Protein AF-A0A6S6RVC5-F1 (afdb_monomer)

Solvent-accessible surface area (backbone atoms only — not comparable to full-atom values): 4639 Å² total; per-residue (Å²): 136,82,78,93,64,77,73,44,80,42,75,57,94,90,38,83,40,83,42,65,57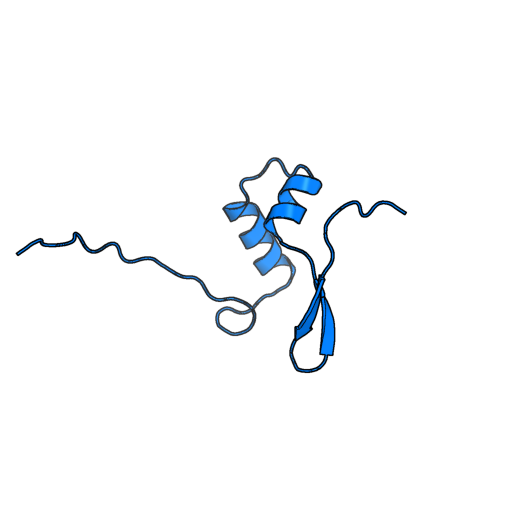,69,68,61,50,44,59,74,69,64,56,92,58,61,63,77,61,49,54,56,47,51,39,57,78,69,67,59,45,80,81,76,72,45,80,86,87,77,84,77,84,70,84,81,78,83,127

Nearest PDB structures (foldseek):
  4uce-assembly2_B  TM=3.222E-01  e=1.013E+00  Human respiratory syncytial virus A2

Secondary structure (DSSP, 8-state):
---SS-EEEEEETTEEEEEE-HHHHHHHTT-SS-HHHHHHHHHHHTTPPBTTTB-------------

Mean predicted aligned error: 6.85 Å

pLDDT: mean 88.88, std 10.35, range [55.06, 96.94]

Structure (mmCIF, N/CA/C/O backbone):
data_AF-A0A6S6RVC5-F1
#
_entry.id   AF-A0A6S6RVC5-F1
#
loop_
_atom_site.group_PDB
_atom_site.id
_atom_site.type_symbol
_atom_site.label_atom_id
_atom_site.label_alt_id
_atom_site.label_comp_id
_atom_site.label_asym_id
_atom_site.label_entity_id
_atom_site.label_seq_id
_atom_site.pdbx_PDB_ins_code
_atom_site.Cartn_x
_atom_site.Cartn_y
_atom_site.Cartn_z
_atom_site.occupancy
_atom_site.B_iso_or_equiv
_atom_site.auth_seq_id
_atom_site.auth_comp_id
_atom_site.auth_asym_id
_atom_site.auth_atom_id
_atom_site.pdbx_PDB_model_num
ATOM 1 N N . MET A 1 1 ? -25.691 6.559 -0.403 1.00 55.06 1 MET A N 1
ATOM 2 C CA . MET A 1 1 ? -24.690 5.504 -0.135 1.00 55.06 1 MET A CA 1
ATOM 3 C C . MET A 1 1 ? -23.517 6.202 0.535 1.00 55.06 1 MET A C 1
ATOM 5 O O . MET A 1 1 ? -23.171 7.278 0.067 1.00 55.06 1 MET A O 1
ATOM 9 N N . LYS A 1 2 ? -23.033 5.720 1.683 1.00 70.81 2 LYS A N 1
ATOM 10 C CA . LYS A 1 2 ? -21.921 6.359 2.400 1.00 70.81 2 LYS A CA 1
ATOM 11 C C . LYS A 1 2 ? -20.676 5.527 2.147 1.00 70.81 2 LYS A C 1
ATOM 13 O O . LYS A 1 2 ? -20.691 4.337 2.452 1.00 70.81 2 LYS A O 1
ATOM 18 N N . ASP A 1 3 ? -19.652 6.145 1.582 1.00 78.38 3 ASP A N 1
ATOM 19 C CA . ASP A 1 3 ? -18.403 5.451 1.303 1.00 78.38 3 ASP A CA 1
ATOM 20 C C . ASP A 1 3 ? -17.693 5.130 2.620 1.00 78.38 3 ASP A C 1
ATOM 22 O O . ASP A 1 3 ? -17.569 5.980 3.506 1.00 78.38 3 ASP A O 1
ATOM 26 N N . LEU A 1 4 ? -17.291 3.865 2.768 1.00 88.88 4 LEU A N 1
ATOM 27 C CA . LEU A 1 4 ? -16.625 3.347 3.968 1.00 88.88 4 LEU A CA 1
ATOM 28 C C . LEU A 1 4 ? -15.183 3.862 4.083 1.00 88.88 4 LEU A C 1
ATOM 30 O O . LEU A 1 4 ? -14.668 4.047 5.181 1.00 88.88 4 LEU A O 1
ATOM 34 N N . ILE A 1 5 ? -14.557 4.117 2.935 1.00 93.62 5 ILE A N 1
ATOM 35 C CA . ILE A 1 5 ? -13.230 4.700 2.775 1.00 93.62 5 ILE A CA 1
ATOM 36 C C . ILE A 1 5 ? -13.207 5.493 1.465 1.00 93.62 5 ILE A C 1
ATOM 38 O O . ILE A 1 5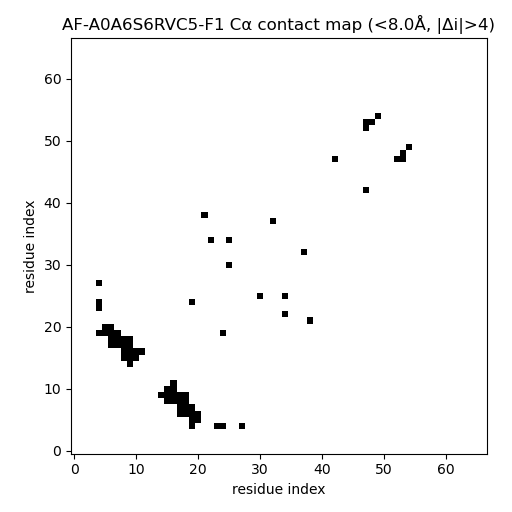 ? -13.936 5.165 0.530 1.00 93.62 5 ILE A O 1
ATOM 42 N N . ASN A 1 6 ? -12.372 6.529 1.390 1.00 93.69 6 ASN A N 1
ATOM 43 C CA . ASN A 1 6 ? -12.192 7.307 0.169 1.00 93.69 6 ASN A CA 1
ATOM 44 C C . ASN A 1 6 ? -11.572 6.445 -0.948 1.00 93.69 6 ASN A C 1
ATOM 46 O O . ASN A 1 6 ? -10.459 5.934 -0.791 1.00 93.69 6 ASN A O 1
ATOM 50 N N . ILE A 1 7 ? -12.283 6.311 -2.071 1.00 94.31 7 ILE A N 1
ATOM 51 C CA . ILE A 1 7 ? -11.803 5.650 -3.290 1.00 94.31 7 ILE A CA 1
ATOM 52 C C . ILE A 1 7 ? -11.592 6.717 -4.365 1.00 94.31 7 ILE A C 1
ATOM 54 O O . ILE A 1 7 ? -12.508 7.455 -4.718 1.00 94.31 7 ILE A O 1
ATOM 58 N N . GLU A 1 8 ? -10.384 6.778 -4.918 1.00 94.62 8 GLU A N 1
ATOM 59 C CA . GLU A 1 8 ? -10.004 7.711 -5.978 1.00 94.62 8 GLU A CA 1
ATOM 60 C C . GLU A 1 8 ? -9.751 6.959 -7.282 1.00 94.62 8 GLU A C 1
ATOM 62 O O . GLU A 1 8 ? -9.048 5.949 -7.298 1.00 94.62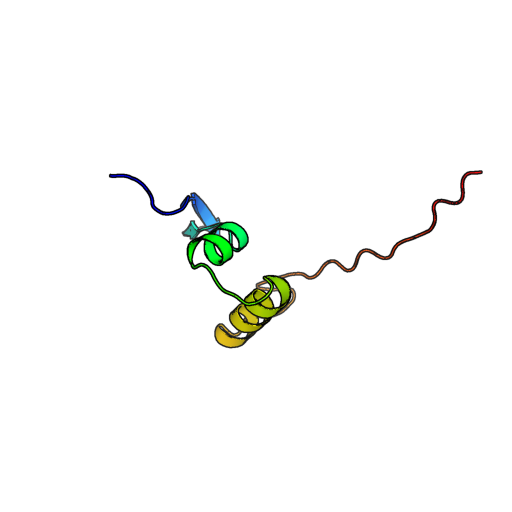 8 GLU A O 1
ATOM 67 N N . THR A 1 9 ? -10.242 7.477 -8.405 1.00 96.50 9 THR A N 1
ATOM 68 C CA . THR A 1 9 ? -9.835 6.970 -9.724 1.00 96.50 9 THR A CA 1
ATOM 69 C C . THR A 1 9 ? -8.532 7.644 -10.149 1.00 96.50 9 THR A C 1
ATOM 71 O O . THR A 1 9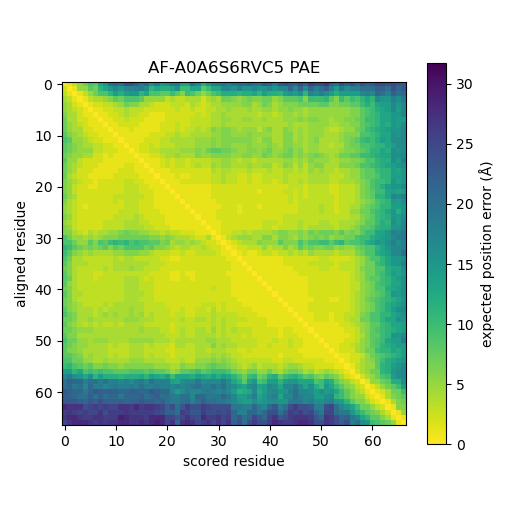 ? -8.459 8.872 -10.186 1.00 96.50 9 THR A O 1
ATOM 74 N N . LYS A 1 10 ? -7.501 6.861 -10.487 1.00 95.62 10 LYS A N 1
ATOM 75 C CA . LYS A 1 10 ? -6.215 7.363 -11.001 1.00 95.62 10 LYS A CA 1
ATOM 76 C C . LYS A 1 10 ? -5.838 6.692 -12.310 1.00 95.62 10 LYS A C 1
ATOM 78 O O . LYS A 1 10 ? -6.135 5.521 -12.513 1.00 95.62 10 LYS A O 1
ATOM 83 N N . SER A 1 11 ? -5.155 7.440 -13.175 1.00 95.75 11 SER A N 1
ATOM 84 C CA . SER A 1 11 ? -4.523 6.881 -14.370 1.00 95.75 11 SER A CA 1
ATOM 85 C C . SER A 1 11 ? -3.174 6.272 -13.991 1.00 95.75 11 SER A C 1
ATOM 87 O O . SER A 1 11 ? -2.302 6.969 -13.468 1.00 95.75 11 SER A O 1
ATOM 89 N N . ILE A 1 12 ? -3.014 4.972 -14.218 1.00 91.75 12 ILE A N 1
ATOM 90 C CA . ILE A 1 12 ? -1.767 4.230 -14.022 1.00 91.75 12 ILE A CA 1
ATOM 91 C C . ILE A 1 12 ? -1.525 3.442 -15.305 1.00 91.75 12 ILE A C 1
ATOM 93 O O . ILE A 1 12 ? -2.354 2.617 -15.679 1.00 91.75 12 ILE A O 1
ATOM 97 N N . ASN A 1 13 ? -0.393 3.690 -15.971 1.00 90.94 13 ASN A N 1
ATOM 98 C CA . ASN A 1 13 ? -0.079 3.108 -17.284 1.00 90.94 13 ASN A CA 1
ATOM 99 C C . ASN A 1 13 ? -1.219 3.311 -18.304 1.00 90.94 13 ASN A C 1
ATOM 101 O O . ASN A 1 13 ? -1.636 2.361 -18.959 1.00 90.94 13 ASN A O 1
ATOM 105 N N . ASP A 1 14 ? -1.765 4.532 -18.367 1.00 93.56 14 ASP A N 1
ATOM 106 C CA . ASP A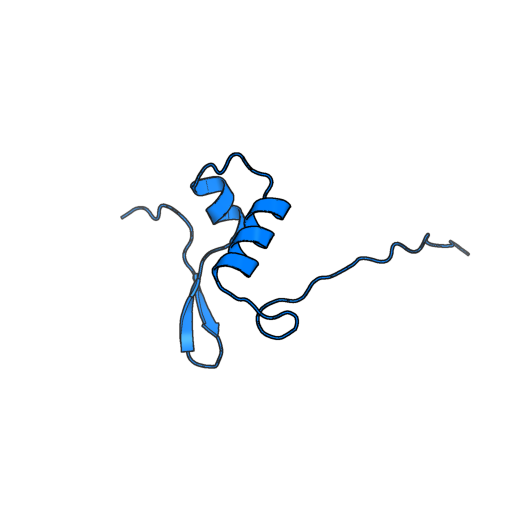 1 14 ? -2.874 4.930 -19.251 1.00 93.56 14 ASP A CA 1
ATOM 107 C C . ASP A 1 14 ? -4.202 4.181 -19.034 1.00 93.56 14 ASP A C 1
ATOM 109 O O . ASP A 1 14 ? -5.142 4.310 -19.818 1.00 93.56 14 ASP A O 1
ATOM 113 N N . VAL A 1 15 ? -4.320 3.442 -17.928 1.00 96.19 15 VAL A N 1
ATOM 114 C CA . VAL A 1 15 ? -5.553 2.776 -17.506 1.00 96.19 15 VAL A CA 1
ATOM 115 C C . VAL A 1 15 ? -6.114 3.487 -16.282 1.00 96.19 15 VAL A C 1
ATOM 117 O O . VAL A 1 15 ? -5.395 3.757 -15.319 1.00 96.19 15 VAL A O 1
ATOM 120 N N . LEU A 1 16 ? -7.418 3.772 -16.294 1.00 96.94 16 LEU A N 1
ATOM 121 C CA . LEU A 1 16 ? -8.123 4.282 -15.120 1.00 96.94 16 LEU A CA 1
ATOM 122 C C . LEU A 1 16 ? -8.377 3.143 -14.130 1.00 96.94 16 LEU A C 1
ATOM 124 O O . LEU A 1 16 ? -9.070 2.176 -14.441 1.00 96.94 16 LEU A O 1
ATOM 128 N N . ILE A 1 17 ? -7.820 3.272 -12.930 1.00 95.75 17 ILE A N 1
ATOM 129 C CA . ILE A 1 17 ? -7.888 2.272 -11.866 1.00 95.75 17 ILE A CA 1
ATOM 130 C C . ILE A 1 17 ? -8.449 2.931 -10.606 1.00 95.75 17 ILE A C 1
ATOM 132 O O . ILE A 1 17 ? -8.093 4.060 -10.266 1.00 95.75 17 ILE A O 1
ATOM 136 N N . GLN A 1 18 ? -9.318 2.214 -9.896 1.00 95.19 18 GLN A N 1
ATOM 137 C CA . GLN A 1 18 ? -9.766 2.619 -8.566 1.00 95.19 18 GLN A CA 1
ATOM 138 C C . GLN A 1 18 ? -8.663 2.354 -7.541 1.00 95.19 18 GLN A C 1
ATOM 140 O O . GLN A 1 18 ? -8.114 1.256 -7.455 1.00 95.19 18 GLN A O 1
ATOM 145 N N . THR A 1 19 ? -8.340 3.368 -6.755 1.00 94.62 19 THR A N 1
ATOM 146 C CA . THR A 1 19 ? -7.236 3.377 -5.799 1.00 94.62 19 THR A CA 1
ATOM 147 C C . THR A 1 19 ? -7.719 3.853 -4.438 1.00 94.62 19 THR A C 1
ATOM 149 O O . THR A 1 19 ? -8.718 4.559 -4.331 1.00 94.62 19 THR A O 1
ATOM 152 N N . VAL A 1 20 ? -6.996 3.475 -3.389 1.00 94.81 20 VAL A N 1
ATOM 153 C CA . VAL A 1 20 ? -7.230 3.943 -2.019 1.00 94.81 20 VAL A CA 1
ATOM 154 C C . VAL A 1 20 ? -5.907 4.352 -1.393 1.00 94.81 20 VAL A C 1
ATOM 156 O O . VAL A 1 20 ? -4.841 3.856 -1.776 1.00 94.81 20 VAL A O 1
ATOM 159 N N . ASN A 1 21 ? -5.955 5.234 -0.399 1.00 94.31 21 ASN A N 1
ATOM 160 C CA . ASN A 1 21 ? -4.783 5.513 0.416 1.00 94.31 21 ASN A CA 1
ATOM 161 C C . ASN A 1 21 ? -4.486 4.305 1.318 1.00 94.31 21 ASN A C 1
ATOM 163 O O . ASN A 1 21 ? -5.338 3.853 2.079 1.00 94.31 21 ASN A O 1
ATOM 167 N N . ALA A 1 22 ? -3.259 3.786 1.254 1.00 93.56 22 ALA A N 1
ATOM 168 C CA . ALA A 1 22 ? -2.873 2.606 2.024 1.00 93.56 22 ALA A CA 1
ATOM 169 C C . ALA A 1 22 ? -2.939 2.821 3.548 1.00 93.56 22 ALA A C 1
ATOM 171 O O . ALA A 1 22 ? -3.196 1.866 4.272 1.00 93.56 22 ALA A O 1
ATOM 172 N N . ARG A 1 23 ? -2.697 4.043 4.046 1.00 93.31 23 ARG A N 1
ATOM 173 C CA . ARG A 1 23 ? -2.779 4.352 5.485 1.00 93.31 23 ARG A CA 1
ATOM 174 C C . ARG A 1 23 ? -4.218 4.400 5.962 1.00 93.31 23 ARG A C 1
ATOM 176 O O . ARG A 1 23 ? -4.516 3.865 7.022 1.00 93.31 23 ARG A O 1
ATOM 183 N N . ASP A 1 24 ? -5.088 4.992 5.155 1.00 94.31 24 ASP A N 1
ATOM 184 C CA . ASP A 1 24 ? -6.514 5.041 5.462 1.00 94.31 24 ASP A CA 1
ATOM 185 C C . ASP A 1 24 ? -7.094 3.623 5.440 1.00 94.31 24 ASP A C 1
ATOM 187 O O . ASP A 1 24 ? -7.896 3.278 6.300 1.00 94.31 24 ASP A O 1
ATOM 191 N N . LEU A 1 25 ? -6.628 2.768 4.519 1.00 94.38 25 LEU A N 1
ATOM 192 C CA . LEU A 1 25 ? -7.031 1.363 4.450 1.00 94.38 25 LEU A CA 1
ATOM 193 C C . LEU A 1 25 ? -6.575 0.562 5.678 1.00 94.38 25 LEU A C 1
ATOM 195 O O . LEU A 1 25 ? -7.364 -0.197 6.232 1.00 94.38 25 LEU A O 1
ATOM 199 N N . ASP A 1 26 ? -5.322 0.726 6.104 1.00 94.31 26 ASP A N 1
ATOM 200 C CA . ASP A 1 26 ? -4.764 0.077 7.302 1.00 94.31 26 ASP A CA 1
ATOM 201 C C . ASP A 1 26 ? -5.542 0.461 8.570 1.00 94.31 26 ASP A C 1
ATOM 203 O O . ASP A 1 26 ? -5.929 -0.406 9.355 1.00 94.31 26 ASP A O 1
ATOM 207 N N . ALA A 1 27 ? -5.835 1.759 8.719 1.00 92.25 27 ALA A N 1
ATOM 208 C CA . ALA A 1 27 ? -6.612 2.294 9.830 1.00 92.25 27 ALA A CA 1
ATOM 209 C C . ALA A 1 27 ? -8.074 1.825 9.794 1.00 92.25 27 ALA A C 1
ATOM 211 O O . ALA A 1 27 ? -8.605 1.409 10.820 1.00 92.25 27 ALA A O 1
ATOM 212 N N . PHE A 1 28 ? -8.710 1.849 8.620 1.00 93.38 28 PHE A N 1
ATOM 213 C CA . PHE A 1 28 ? -10.094 1.412 8.434 1.00 93.38 28 PHE A CA 1
ATOM 214 C C . PHE A 1 28 ? -10.287 -0.076 8.754 1.00 93.38 28 PHE A C 1
ATOM 216 O O . PHE A 1 28 ? -11.291 -0.458 9.344 1.00 93.38 28 PHE A O 1
ATOM 223 N N . LEU A 1 29 ? -9.318 -0.918 8.387 1.00 93.12 29 LEU A N 1
ATOM 224 C CA . LEU A 1 29 ? -9.333 -2.350 8.694 1.00 93.12 29 LEU A CA 1
ATOM 225 C C . LEU A 1 29 ? -8.903 -2.669 10.139 1.00 93.12 29 LEU A C 1
ATOM 227 O O . LEU A 1 29 ? -8.840 -3.845 10.497 1.00 93.12 29 LEU A O 1
ATOM 231 N N . GLU A 1 30 ? -8.585 -1.650 10.947 1.00 91.62 30 GLU A N 1
ATOM 232 C CA . GLU A 1 30 ? -8.144 -1.760 12.345 1.00 91.62 30 GLU A CA 1
ATOM 233 C C . GLU A 1 30 ? -7.001 -2.768 12.548 1.00 91.62 30 GLU A C 1
ATOM 235 O O . GLU A 1 30 ? -6.959 -3.559 13.501 1.00 91.62 30 GLU A O 1
ATOM 240 N N . ILE A 1 31 ? -6.040 -2.766 11.626 1.00 90.94 31 ILE A N 1
ATOM 241 C CA . ILE A 1 31 ? -4.927 -3.706 11.670 1.00 90.94 31 ILE A CA 1
ATOM 242 C C . ILE A 1 31 ? -4.030 -3.362 12.863 1.00 90.94 31 ILE A C 1
ATOM 244 O O . ILE A 1 31 ? -3.391 -2.320 12.925 1.00 90.94 31 ILE A O 1
ATOM 248 N N . LYS A 1 32 ? -3.929 -4.286 13.825 1.00 88.31 32 LYS A N 1
ATOM 249 C CA . LYS A 1 32 ? -3.161 -4.106 15.078 1.00 88.31 32 LYS A CA 1
ATOM 250 C C . LYS A 1 32 ? -1.633 -4.104 14.904 1.00 88.31 32 LYS A C 1
ATOM 252 O O . LYS A 1 32 ? -0.896 -4.103 15.886 1.00 88.31 32 LYS A O 1
ATOM 257 N N . GLN A 1 33 ? -1.143 -4.192 13.672 1.00 91.31 33 GLN A N 1
ATOM 258 C CA . GLN A 1 33 ? 0.277 -4.216 13.336 1.00 91.31 33 GLN A CA 1
ATOM 259 C C . GLN A 1 33 ? 0.690 -2.837 12.828 1.00 91.31 33 GLN A C 1
ATOM 261 O O . GLN A 1 33 ? -0.024 -2.256 12.027 1.00 91.31 33 GLN A O 1
ATOM 266 N N . ASP A 1 34 ? 1.876 -2.351 13.209 1.00 93.00 34 ASP A N 1
ATOM 267 C CA . ASP A 1 34 ? 2.382 -1.081 12.681 1.00 93.00 34 ASP A CA 1
ATOM 268 C C . ASP A 1 34 ? 2.371 -1.059 11.146 1.00 93.00 34 ASP A C 1
ATOM 270 O O . ASP A 1 34 ? 2.916 -1.970 10.504 1.00 93.00 34 ASP A O 1
ATOM 274 N N . PHE A 1 35 ? 1.868 0.036 10.565 1.00 92.25 35 PHE A N 1
ATOM 275 C CA . PHE A 1 35 ? 1.785 0.259 9.117 1.00 92.25 35 PHE A CA 1
ATOM 276 C C . PHE A 1 35 ? 3.061 -0.157 8.371 1.00 92.25 35 PHE A C 1
ATOM 278 O O . PHE A 1 35 ? 3.013 -0.804 7.330 1.00 92.25 35 PHE A O 1
ATOM 285 N N . SER A 1 36 ? 4.239 0.170 8.919 1.00 92.69 36 SER A N 1
ATOM 286 C CA . SER A 1 36 ? 5.534 -0.152 8.303 1.00 92.69 36 SER A CA 1
ATOM 287 C C . SER A 1 36 ? 5.786 -1.652 8.146 1.00 92.69 36 SER A C 1
ATOM 289 O O . SER A 1 36 ? 6.497 -2.060 7.226 1.00 92.69 36 SER A O 1
ATOM 291 N N . ARG A 1 37 ? 5.275 -2.479 9.059 1.00 94.69 37 ARG A N 1
ATOM 292 C CA . ARG A 1 37 ? 5.383 -3.939 8.984 1.00 94.69 37 ARG A CA 1
ATOM 293 C C . ARG A 1 37 ? 4.281 -4.504 8.094 1.00 94.69 37 ARG A C 1
ATOM 295 O O . ARG A 1 37 ? 4.575 -5.369 7.270 1.00 94.69 37 ARG A O 1
ATOM 302 N N . TRP A 1 38 ? 3.076 -3.952 8.194 1.00 95.31 38 TRP A N 1
ATOM 303 C CA . TRP A 1 38 ? 1.945 -4.328 7.357 1.00 95.31 38 TRP A CA 1
ATOM 304 C C . TRP A 1 38 ? 2.212 -4.089 5.862 1.00 95.31 38 TRP A C 1
ATOM 306 O O . TRP A 1 38 ? 2.133 -5.022 5.061 1.00 95.31 38 TRP A O 1
ATOM 316 N N . ILE A 1 39 ? 2.648 -2.885 5.476 1.00 94.88 39 ILE A N 1
ATOM 317 C CA . ILE A 1 39 ? 2.890 -2.545 4.068 1.00 94.88 39 ILE A CA 1
ATOM 318 C C . ILE A 1 39 ? 4.026 -3.374 3.459 1.00 94.88 39 ILE A C 1
ATOM 320 O O . ILE A 1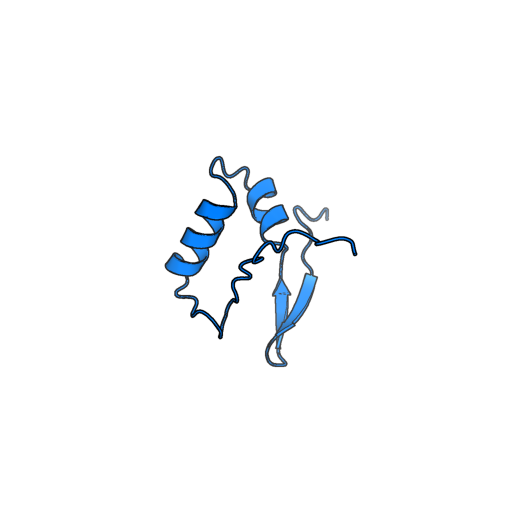 39 ? 3.938 -3.789 2.308 1.00 94.88 39 ILE A O 1
ATOM 324 N N . LYS A 1 40 ? 5.070 -3.699 4.239 1.00 94.50 40 LYS A N 1
ATOM 325 C CA . LYS A 1 40 ? 6.143 -4.606 3.795 1.00 94.50 40 LYS A CA 1
ATOM 326 C C . LYS A 1 40 ? 5.606 -5.999 3.480 1.00 94.50 40 LYS A C 1
ATOM 328 O O . LYS A 1 40 ? 6.037 -6.596 2.499 1.00 94.50 40 LYS A O 1
ATOM 333 N N . LYS A 1 41 ? 4.671 -6.505 4.292 1.00 95.69 41 LYS A N 1
ATOM 334 C CA . LYS A 1 41 ? 4.021 -7.793 4.047 1.00 95.69 41 LYS A CA 1
ATOM 335 C C . LYS A 1 41 ? 3.169 -7.748 2.780 1.00 95.69 41 LYS A C 1
ATOM 337 O O . LYS A 1 41 ? 3.295 -8.640 1.960 1.00 95.69 41 LYS A O 1
ATOM 342 N N . ARG A 1 42 ? 2.372 -6.695 2.569 1.00 95.44 42 ARG A N 1
ATOM 343 C CA . ARG A 1 42 ? 1.568 -6.534 1.341 1.00 95.44 42 ARG A CA 1
ATOM 344 C C . ARG A 1 42 ? 2.429 -6.457 0.075 1.00 95.44 42 ARG A C 1
ATOM 346 O O . ARG A 1 42 ? 2.112 -7.117 -0.903 1.00 95.44 42 ARG A O 1
ATOM 353 N N . ILE A 1 43 ? 3.541 -5.719 0.114 1.00 95.81 43 ILE A N 1
ATOM 354 C CA . ILE A 1 43 ? 4.523 -5.666 -0.985 1.00 95.81 43 ILE A CA 1
ATOM 355 C C . ILE A 1 43 ? 5.039 -7.075 -1.322 1.00 95.81 43 ILE A C 1
ATOM 357 O O . ILE A 1 43 ? 5.141 -7.418 -2.496 1.00 95.81 43 ILE A O 1
ATOM 361 N N . LEU A 1 44 ? 5.337 -7.894 -0.307 1.00 96.06 44 LEU A N 1
ATOM 362 C CA . LEU A 1 44 ? 5.792 -9.272 -0.500 1.00 96.06 44 LEU A CA 1
ATOM 363 C C . LEU A 1 44 ? 4.677 -10.185 -1.033 1.00 96.06 44 LEU A C 1
ATOM 365 O O . LEU A 1 44 ? 4.895 -10.877 -2.021 1.00 96.06 44 LEU A O 1
ATOM 369 N N . ASP A 1 45 ? 3.501 -10.163 -0.401 1.00 96.69 45 ASP A N 1
ATOM 370 C CA . ASP A 1 45 ? 2.353 -11.017 -0.739 1.00 96.69 45 ASP A CA 1
ATOM 371 C C . ASP A 1 45 ? 1.907 -10.819 -2.201 1.00 96.69 45 ASP A C 1
ATOM 373 O O . ASP A 1 45 ? 1.480 -11.771 -2.849 1.00 96.69 45 ASP A O 1
ATOM 377 N N . TYR A 1 46 ? 2.039 -9.597 -2.733 1.00 95.31 46 TYR A N 1
ATOM 378 C CA . TYR A 1 46 ? 1.687 -9.261 -4.116 1.00 95.31 46 TYR A CA 1
ATOM 379 C C . TYR A 1 46 ? 2.877 -9.238 -5.089 1.00 95.31 46 TYR A C 1
ATOM 381 O O . TYR A 1 46 ? 2.702 -8.879 -6.251 1.00 95.31 46 TYR A O 1
ATOM 389 N N . GLY A 1 47 ? 4.084 -9.606 -4.649 1.00 96.69 47 GLY A N 1
ATOM 390 C CA . GLY A 1 47 ? 5.254 -9.725 -5.528 1.00 96.69 47 GLY A CA 1
ATOM 391 C C . GLY A 1 47 ? 5.758 -8.402 -6.118 1.00 96.69 47 GLY A C 1
ATOM 392 O O . GLY A 1 47 ? 6.307 -8.394 -7.218 1.00 96.69 47 GLY A O 1
ATOM 393 N N . PHE A 1 48 ? 5.578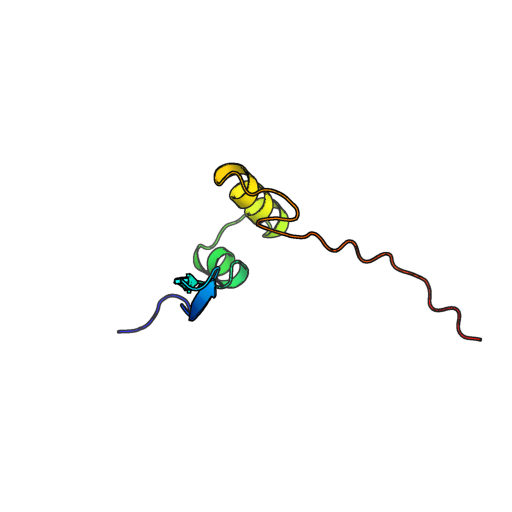 -7.285 -5.410 1.00 95.44 48 PHE A N 1
ATOM 394 C CA . PHE A 1 48 ? 5.984 -5.961 -5.887 1.00 95.44 48 PHE A CA 1
ATOM 395 C C . PHE A 1 48 ? 7.509 -5.866 -6.027 1.00 95.44 48 PHE A C 1
ATOM 397 O O . PHE A 1 48 ? 8.275 -6.222 -5.126 1.00 95.44 48 PHE A O 1
ATOM 404 N N . VAL A 1 49 ? 7.961 -5.296 -7.139 1.00 94.88 49 VAL A N 1
ATOM 405 C CA . VAL A 1 49 ? 9.365 -5.130 -7.499 1.00 94.88 49 VAL A CA 1
ATOM 406 C C . VAL A 1 49 ? 9.822 -3.704 -7.189 1.00 94.88 49 VAL A C 1
ATOM 408 O O . VAL A 1 49 ? 9.243 -2.708 -7.633 1.00 94.88 49 VAL A O 1
ATOM 411 N N . LYS A 1 50 ? 10.910 -3.585 -6.421 1.00 94.31 50 LYS A N 1
ATOM 412 C CA . LYS A 1 50 ? 11.520 -2.290 -6.087 1.00 94.31 50 LYS A CA 1
ATOM 413 C C . LYS A 1 50 ? 11.979 -1.570 -7.362 1.00 94.31 50 LYS A C 1
ATOM 415 O O . LYS A 1 50 ? 12.597 -2.184 -8.224 1.00 94.31 50 LYS A O 1
ATOM 420 N N . ASN A 1 51 ? 11.747 -0.259 -7.425 1.00 93.06 51 ASN A N 1
ATOM 421 C CA . ASN A 1 51 ? 11.999 0.626 -8.572 1.00 93.06 51 ASN A CA 1
ATOM 422 C C . ASN A 1 51 ? 11.103 0.369 -9.797 1.00 93.06 51 ASN A C 1
ATOM 424 O O . ASN A 1 51 ? 11.318 0.991 -10.833 1.00 93.06 51 ASN A O 1
ATOM 428 N N . LYS A 1 52 ? 10.108 -0.515 -9.680 1.00 91.56 52 LYS A N 1
ATOM 429 C CA . LYS A 1 52 ? 9.046 -0.693 -10.673 1.00 91.56 52 LYS A CA 1
ATOM 430 C C . LYS A 1 52 ? 7.698 -0.332 -10.059 1.00 91.56 52 LYS A C 1
ATOM 432 O O . LYS A 1 52 ? 7.061 0.614 -10.498 1.00 91.56 52 LYS A O 1
ATOM 437 N N . ASP A 1 53 ? 7.336 -1.025 -8.983 1.00 91.81 53 ASP A N 1
ATOM 438 C CA . ASP A 1 53 ? 6.038 -0.867 -8.322 1.00 91.81 53 ASP A CA 1
ATOM 439 C C . ASP A 1 53 ? 6.121 0.066 -7.104 1.00 91.81 53 ASP A C 1
ATOM 441 O O . ASP A 1 53 ? 5.138 0.688 -6.711 1.00 91.81 53 ASP A O 1
ATOM 445 N N . PHE A 1 54 ? 7.304 0.188 -6.487 1.00 92.31 54 PHE A N 1
ATOM 446 C CA . PHE A 1 54 ? 7.520 1.088 -5.352 1.00 92.31 54 PHE A CA 1
ATOM 447 C C . PHE A 1 54 ? 8.968 1.572 -5.223 1.00 92.31 54 PHE A C 1
ATOM 449 O O . PHE A 1 54 ? 9.921 0.883 -5.599 1.00 92.31 54 PHE A O 1
ATOM 456 N N . THR A 1 55 ? 9.139 2.721 -4.566 1.00 92.19 55 THR A N 1
ATOM 457 C CA . THR A 1 55 ? 10.448 3.305 -4.237 1.00 92.19 55 THR A CA 1
ATOM 458 C C . THR A 1 55 ? 10.550 3.552 -2.733 1.00 92.19 55 THR A C 1
ATOM 460 O O . THR A 1 55 ? 9.574 3.910 -2.076 1.00 92.19 55 THR A O 1
ATOM 463 N N . ARG A 1 56 ? 11.741 3.352 -2.154 1.00 87.81 56 ARG A N 1
ATOM 464 C CA . ARG A 1 56 ? 12.021 3.665 -0.743 1.00 87.81 56 ARG A CA 1
ATOM 465 C C . ARG A 1 56 ? 12.907 4.896 -0.654 1.00 87.81 56 ARG A C 1
ATOM 467 O O . ARG A 1 56 ? 14.010 4.892 -1.191 1.00 87.81 56 ARG A O 1
ATOM 474 N N . PHE A 1 57 ? 12.467 5.887 0.108 1.00 83.75 57 PHE A N 1
ATOM 475 C CA . PHE A 1 57 ? 13.289 7.041 0.447 1.00 83.75 57 PHE A CA 1
ATOM 476 C C . PHE A 1 57 ? 13.982 6.789 1.783 1.00 83.75 57 PHE A C 1
ATOM 478 O 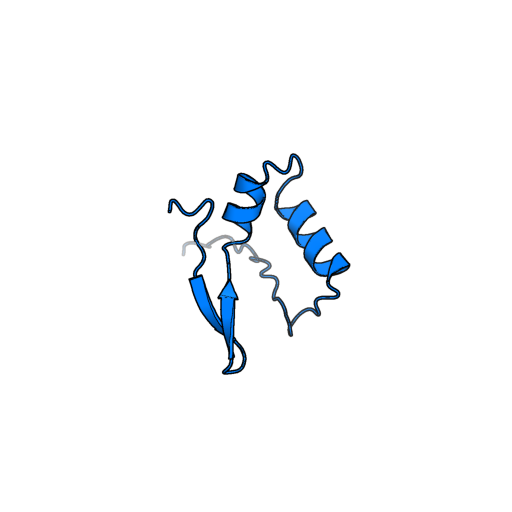O . PHE A 1 57 ? 13.331 6.620 2.812 1.00 83.75 57 PHE A O 1
ATOM 485 N N . HIS A 1 58 ? 15.312 6.750 1.774 1.00 76.69 58 HIS A N 1
ATOM 486 C CA . HIS A 1 58 ? 16.094 6.863 2.998 1.00 76.69 58 HIS A CA 1
ATOM 487 C C . HIS A 1 58 ? 16.517 8.323 3.129 1.00 76.69 58 HIS A C 1
ATOM 489 O O . HIS A 1 58 ? 17.406 8.775 2.404 1.00 76.69 58 HIS A O 1
ATOM 495 N N . LYS A 1 59 ? 15.894 9.079 4.037 1.00 71.19 59 LYS A N 1
ATOM 496 C CA . LYS A 1 59 ? 16.369 10.431 4.341 1.00 71.19 59 LYS A CA 1
ATOM 497 C C . LYS A 1 59 ? 17.724 10.295 5.035 1.00 71.19 59 LYS A C 1
ATOM 499 O O . LYS A 1 59 ? 17.787 9.938 6.206 1.00 71.19 59 LYS A O 1
ATOM 504 N N . LYS A 1 60 ? 18.822 10.531 4.308 1.00 64.00 60 LYS A N 1
ATOM 505 C CA . LYS A 1 60 ? 20.123 10.762 4.946 1.00 64.00 60 LYS A CA 1
ATOM 506 C C . LYS A 1 60 ? 20.012 12.100 5.665 1.00 64.00 60 LYS A C 1
ATOM 508 O O . LYS A 1 60 ? 19.963 13.144 5.021 1.00 64.00 60 LYS A O 1
ATOM 513 N N . TRP A 1 61 ? 19.887 12.058 6.985 1.00 75.25 61 TRP A N 1
ATOM 514 C CA . TRP A 1 61 ? 19.978 13.261 7.794 1.00 75.25 61 TRP A CA 1
ATOM 515 C C . TRP A 1 61 ? 21.393 13.825 7.640 1.00 75.25 61 TRP A C 1
ATOM 517 O O . TRP A 1 61 ? 22.371 13.109 7.849 1.00 75.25 61 TRP A O 1
ATOM 527 N N . LYS A 1 62 ? 21.494 15.083 7.211 1.00 70.00 62 LYS A N 1
ATOM 528 C CA . LYS A 1 62 ? 22.721 15.863 7.334 1.00 70.00 62 LYS A CA 1
ATOM 529 C C . LYS A 1 62 ? 22.467 16.895 8.432 1.00 70.00 62 LYS A C 1
ATOM 531 O O . LYS A 1 62 ? 21.448 17.582 8.331 1.00 70.00 62 LYS A O 1
ATOM 536 N N . PRO A 1 63 ? 23.328 17.003 9.456 1.00 69.19 63 PRO A N 1
ATOM 537 C CA . PRO A 1 63 ? 23.269 18.148 10.348 1.00 69.19 63 PRO A CA 1
ATOM 538 C C . PRO A 1 63 ? 23.453 19.402 9.495 1.00 69.19 63 PRO A C 1
ATOM 540 O O . PRO A 1 63 ? 24.389 19.479 8.699 1.00 69.19 63 PRO A O 1
ATOM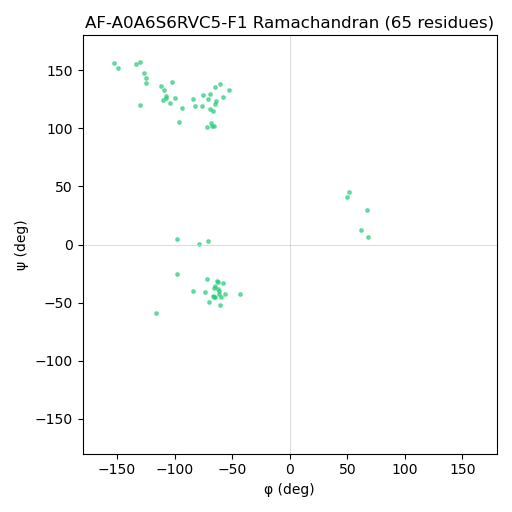 543 N N . THR A 1 64 ? 22.536 20.357 9.615 1.00 78.25 64 THR A N 1
ATOM 544 C CA . THR A 1 64 ? 22.714 21.680 9.022 1.00 78.25 64 THR A CA 1
ATOM 545 C C . THR A 1 64 ? 23.886 22.335 9.743 1.00 78.25 64 THR A C 1
ATOM 547 O O . THR A 1 64 ? 23.736 22.775 10.880 1.00 78.25 64 THR A O 1
ATOM 550 N N . THR A 1 65 ? 25.067 22.365 9.128 1.00 70.62 65 THR A N 1
ATOM 551 C CA . THR A 1 65 ? 26.133 23.254 9.590 1.00 70.62 65 THR A CA 1
ATOM 552 C C . THR A 1 65 ? 25.704 24.665 9.211 1.00 70.62 65 THR A C 1
ATOM 554 O O . THR A 1 65 ? 25.752 25.033 8.041 1.00 70.62 65 THR A O 1
ATOM 557 N N . LEU A 1 66 ? 25.183 25.406 10.189 1.00 63.75 66 LEU A N 1
ATOM 558 C CA . LEU A 1 66 ? 25.018 26.850 10.080 1.00 63.75 66 LEU A CA 1
ATOM 559 C C . LEU A 1 66 ? 26.432 27.446 10.029 1.00 63.75 66 LEU A C 1
ATOM 561 O O . LEU A 1 66 ? 27.195 27.270 10.980 1.00 63.75 66 LEU A O 1
ATOM 565 N N . LEU A 1 67 ? 26.784 28.053 8.895 1.00 57.59 67 LEU A N 1
ATOM 566 C CA . LEU A 1 67 ? 27.866 29.032 8.789 1.00 57.59 67 LEU A CA 1
ATOM 567 C C . LEU A 1 67 ? 27.231 30.420 8.807 1.00 57.59 67 LEU A C 1
ATOM 569 O O . LEU A 1 67 ? 26.200 30.577 8.110 1.00 57.59 67 LEU A O 1
#

Radius of gyration: 16.65 Å; Cα contacts (8 Å, |Δi|>4): 36; chains: 1; bounding box: 53×40×34 Å

Sequence (67 aa):
MKDLINIETKSINDVLIQTVNARDLDAFLEIKQDFSRWIKKRILDYGFVKNKDFTRFHKKWKPTTLL

Foldseek 3Di:
DDDLFDWDFDQDVNDTDIDGDQVRVCVSVVPPDPSVVVVVVVCVVVVPDEPPRDDDDDPPDDPPPDD